Protein AF-A0A7S4NU90-F1 (afdb_monomer_lite)

Organism: NCBI:txid180227

Structure (mmCIF, N/CA/C/O backbone):
data_AF-A0A7S4NU90-F1
#
_entry.id   AF-A0A7S4NU90-F1
#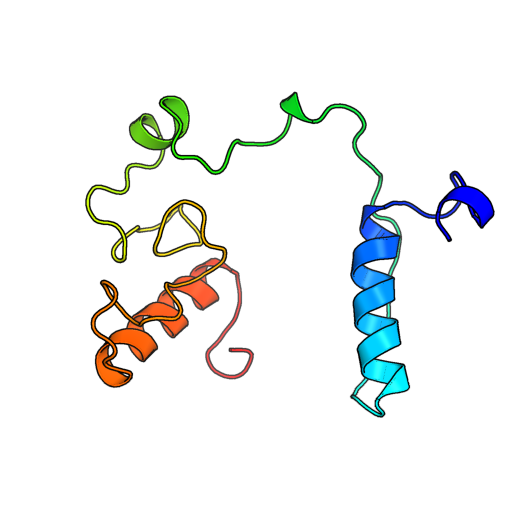
loop_
_atom_site.group_PDB
_atom_site.id
_atom_site.type_symbol
_atom_site.label_atom_id
_atom_site.label_alt_id
_atom_site.label_comp_id
_atom_site.label_asym_id
_atom_site.label_entity_id
_atom_site.label_seq_id
_atom_site.pdbx_PDB_ins_code
_atom_site.Cartn_x
_atom_site.Cartn_y
_atom_site.Cartn_z
_atom_site.occupancy
_atom_site.B_iso_or_equiv
_atom_site.auth_seq_id
_atom_site.auth_comp_id
_atom_site.auth_asym_id
_atom_site.auth_atom_id
_atom_site.pdbx_PDB_model_num
ATOM 1 N N . ILE A 1 1 ? -15.513 -11.396 13.011 1.00 95.88 1 ILE A N 1
ATOM 2 C CA . ILE A 1 1 ? -15.128 -10.143 13.723 1.00 95.88 1 ILE A CA 1
ATOM 3 C C . ILE A 1 1 ? -16.051 -9.002 13.323 1.00 95.88 1 ILE A C 1
ATOM 5 O O . ILE A 1 1 ? -16.689 -8.458 14.214 1.00 95.88 1 ILE A O 1
ATOM 9 N N . LYS A 1 2 ? -16.186 -8.693 12.024 1.00 96.81 2 LYS A N 1
ATOM 10 C CA . LYS A 1 2 ? -17.114 -7.657 11.546 1.00 96.81 2 LYS A CA 1
ATOM 11 C C . LYS A 1 2 ? -18.531 -7.815 12.109 1.00 96.81 2 LYS A C 1
ATOM 13 O O . LYS A 1 2 ? -19.019 -6.870 12.706 1.00 96.81 2 LYS A O 1
ATOM 18 N N . ASP A 1 3 ? -19.124 -9.008 12.058 1.00 97.31 3 ASP A N 1
ATOM 19 C CA . ASP A 1 3 ? -20.484 -9.239 12.588 1.00 97.31 3 ASP A CA 1
ATOM 20 C C . ASP A 1 3 ? -20.623 -8.943 14.087 1.00 97.31 3 ASP A C 1
ATOM 22 O O . ASP A 1 3 ? -21.652 -8.453 14.537 1.00 97.31 3 ASP A O 1
ATOM 26 N N . LYS A 1 4 ? -19.563 -9.193 14.866 1.00 98.25 4 LYS A N 1
ATOM 27 C CA . LYS A 1 4 ? -19.547 -8.942 16.314 1.00 98.25 4 LYS A CA 1
ATOM 28 C C . LYS A 1 4 ? -19.564 -7.445 16.637 1.00 98.25 4 LYS A C 1
ATOM 30 O O . LYS A 1 4 ? -20.186 -7.053 17.617 1.00 98.25 4 LYS A O 1
ATOM 35 N N . TYR A 1 5 ? -18.848 -6.633 15.859 1.00 97.25 5 TYR A N 1
ATOM 36 C CA . TYR A 1 5 ? -18.687 -5.195 16.117 1.00 97.25 5 TYR A CA 1
ATOM 37 C C . TYR A 1 5 ? -19.582 -4.315 15.228 1.00 97.25 5 TYR A C 1
ATOM 39 O O . TYR A 1 5 ? -19.754 -3.130 15.505 1.00 97.25 5 TYR A O 1
ATOM 47 N N . GLY A 1 6 ? -20.206 -4.889 14.198 1.00 95.94 6 GLY A N 1
ATOM 48 C CA . GLY A 1 6 ? -21.216 -4.248 13.364 1.00 95.94 6 GLY A CA 1
ATOM 49 C C . GLY A 1 6 ? -20.766 -2.898 12.809 1.00 95.94 6 GLY A C 1
ATOM 50 O O . GLY A 1 6 ? -19.675 -2.769 12.254 1.00 95.94 6 GLY A O 1
ATOM 51 N N . ALA A 1 7 ? -21.625 -1.891 12.954 1.00 94.00 7 ALA A N 1
ATOM 52 C CA . ALA A 1 7 ? -21.384 -0.528 12.482 1.00 94.00 7 ALA A CA 1
ATOM 53 C C . ALA A 1 7 ? -20.316 0.237 13.288 1.00 94.00 7 ALA A C 1
ATOM 55 O O . ALA A 1 7 ? -19.835 1.261 12.819 1.00 94.00 7 ALA A O 1
ATOM 56 N N . ALA A 1 8 ? -19.921 -0.250 14.470 1.00 96.25 8 ALA A N 1
ATOM 57 C CA . ALA A 1 8 ? -18.888 0.397 15.280 1.00 96.25 8 ALA A CA 1
ATOM 58 C C . ALA A 1 8 ? -17.464 0.184 14.729 1.00 96.25 8 ALA A C 1
ATOM 60 O O . ALA A 1 8 ? -1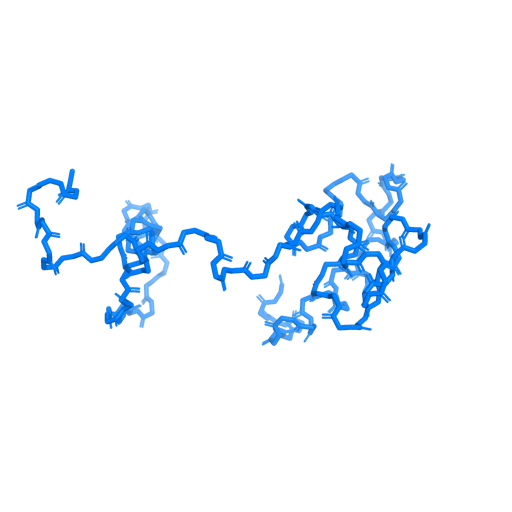6.522 0.792 15.227 1.00 96.25 8 ALA A O 1
ATOM 61 N N . LEU A 1 9 ? -17.298 -0.688 13.728 1.00 96.62 9 LEU A N 1
ATOM 62 C CA . LEU A 1 9 ? -16.019 -0.971 13.083 1.00 96.62 9 LEU A CA 1
ATOM 63 C C . LEU A 1 9 ? -16.219 -1.074 11.572 1.00 96.62 9 LEU A C 1
ATOM 65 O O . LEU A 1 9 ? -16.877 -2.008 11.105 1.00 96.62 9 LEU A O 1
ATOM 69 N N . SER A 1 10 ? -15.655 -0.137 10.814 1.00 97.12 10 SER A N 1
ATOM 70 C CA . SER A 1 10 ? -15.669 -0.185 9.351 1.00 97.12 10 SER A CA 1
ATOM 71 C C . SER A 1 10 ? -14.770 -1.309 8.824 1.00 97.12 10 SER A C 1
ATOM 73 O O . SER A 1 10 ? -13.842 -1.755 9.502 1.00 97.12 10 SER A O 1
ATOM 75 N N . TRP A 1 11 ? -15.044 -1.803 7.619 1.00 95.69 11 TRP A N 1
ATOM 76 C CA . TRP A 1 11 ? -14.148 -2.692 6.885 1.00 95.69 11 TRP A CA 1
ATOM 77 C C . TRP A 1 11 ? -12.796 -2.040 6.631 1.00 95.69 11 TRP A C 1
ATOM 79 O O . TRP A 1 11 ? -11.777 -2.693 6.852 1.00 95.69 11 TRP A O 1
ATOM 89 N N . GLY A 1 12 ? -12.779 -0.763 6.241 1.00 95.56 12 GLY A N 1
ATOM 90 C CA . GLY A 1 12 ? -11.532 -0.024 6.033 1.00 95.56 12 GLY A CA 1
ATOM 91 C C . GLY A 1 12 ? -10.634 -0.043 7.273 1.00 95.56 12 GLY A C 1
ATOM 92 O O . GLY A 1 12 ? -9.446 -0.353 7.179 1.00 95.56 12 GLY A O 1
ATOM 93 N N . ASP A 1 13 ? -11.200 0.222 8.453 1.00 97.69 13 ASP A N 1
ATOM 94 C CA . ASP A 1 13 ? -10.444 0.153 9.704 1.00 97.69 13 ASP A CA 1
ATOM 95 C C . ASP A 1 13 ? -10.091 -1.283 10.087 1.00 97.69 13 ASP A C 1
ATOM 97 O O . ASP A 1 13 ? -8.974 -1.530 10.530 1.00 97.69 13 ASP A O 1
ATOM 101 N N . LEU A 1 14 ? -11.000 -2.243 9.891 1.00 97.81 14 LEU A N 1
ATOM 102 C CA . LEU A 1 14 ? -10.760 -3.648 10.219 1.00 97.81 14 LEU A CA 1
ATOM 103 C C . LEU A 1 14 ? -9.592 -4.242 9.419 1.00 97.81 14 LEU A C 1
ATOM 105 O O . LEU A 1 14 ? -8.779 -4.960 9.998 1.00 97.81 14 LEU A O 1
ATOM 109 N N . ILE A 1 15 ? -9.497 -3.953 8.119 1.00 97.19 15 ILE A N 1
ATOM 110 C CA . ILE A 1 15 ? -8.429 -4.466 7.247 1.00 97.19 15 ILE A CA 1
ATOM 111 C C . ILE A 1 15 ? -7.065 -3.961 7.728 1.00 97.19 15 ILE A C 1
ATOM 113 O O . ILE A 1 15 ? -6.148 -4.755 7.944 1.00 97.19 15 ILE A O 1
ATOM 117 N N . VAL A 1 16 ? -6.943 -2.653 7.966 1.00 96.81 16 VAL A N 1
ATOM 118 C CA . VAL A 1 16 ? -5.682 -2.050 8.424 1.00 96.81 16 VAL A CA 1
ATOM 119 C C . VAL A 1 16 ? -5.346 -2.499 9.849 1.00 96.81 16 VAL A C 1
ATOM 121 O O . VAL A 1 16 ? -4.211 -2.889 10.124 1.00 96.81 16 VAL A O 1
ATOM 124 N N . LEU A 1 17 ? -6.337 -2.523 10.747 1.00 96.62 17 LEU A N 1
ATOM 125 C CA . LEU A 1 17 ? -6.161 -2.959 12.132 1.00 96.62 17 LEU A CA 1
ATOM 126 C C . LEU A 1 17 ? -5.712 -4.420 12.217 1.00 96.62 17 LEU A C 1
ATOM 128 O O . LEU A 1 17 ? -4.885 -4.749 13.067 1.00 96.62 17 LEU A O 1
ATOM 132 N N . ALA A 1 18 ? -6.225 -5.297 11.349 1.00 97.38 18 ALA A N 1
ATOM 133 C CA . ALA A 1 18 ? -5.797 -6.691 11.294 1.00 97.38 18 ALA A CA 1
ATOM 134 C C . ALA A 1 18 ? -4.300 -6.805 10.961 1.00 97.38 18 ALA A C 1
ATOM 136 O O . ALA A 1 18 ? -3.590 -7.546 11.641 1.00 97.38 18 ALA A O 1
ATOM 137 N N . GLY A 1 19 ? -3.805 -6.021 9.996 1.00 95.81 19 GLY A N 1
ATOM 138 C CA . GLY A 1 19 ? -2.377 -5.950 9.667 1.00 95.81 19 GLY A CA 1
ATOM 139 C C . GLY A 1 19 ? -1.527 -5.444 10.836 1.00 95.81 19 GLY A C 1
ATOM 140 O O . GLY A 1 19 ? -0.567 -6.104 11.234 1.00 95.81 19 GLY A O 1
ATOM 141 N N . THR A 1 20 ? -1.920 -4.328 11.461 1.00 95.94 20 THR A N 1
ATOM 142 C CA . THR A 1 20 ? -1.235 -3.802 12.658 1.00 95.94 20 THR A CA 1
ATOM 143 C C . THR A 1 20 ? -1.218 -4.821 13.803 1.00 95.94 20 THR A C 1
ATOM 145 O O . THR A 1 20 ? -0.194 -5.003 14.461 1.00 95.94 20 THR A O 1
ATOM 148 N N . THR A 1 21 ? -2.333 -5.522 14.028 1.00 95.88 21 THR A N 1
ATOM 149 C CA . THR A 1 21 ? -2.452 -6.551 15.073 1.00 95.88 21 THR A CA 1
ATOM 150 C C . THR A 1 21 ? -1.552 -7.748 14.780 1.00 95.88 21 THR A C 1
ATOM 152 O O . THR A 1 21 ? -0.896 -8.248 15.692 1.00 95.88 21 THR A O 1
ATOM 155 N N . ALA A 1 22 ? -1.476 -8.183 13.519 1.00 97.06 22 ALA A N 1
ATOM 156 C CA . ALA A 1 22 ? -0.603 -9.275 13.104 1.00 97.06 22 ALA A CA 1
ATOM 157 C C . ALA A 1 22 ? 0.874 -8.936 13.354 1.00 97.06 22 ALA A C 1
ATOM 159 O O . ALA A 1 22 ? 1.569 -9.717 14.004 1.00 97.06 22 ALA A O 1
ATOM 160 N N . ILE A 1 23 ? 1.329 -7.749 12.931 1.00 96.44 23 ILE A N 1
ATOM 161 C CA . ILE A 1 23 ? 2.703 -7.270 13.164 1.00 96.44 23 ILE A CA 1
ATOM 162 C C . ILE A 1 23 ? 3.021 -7.257 14.663 1.00 96.44 23 ILE A C 1
ATOM 164 O O . ILE A 1 23 ? 4.027 -7.829 15.080 1.00 96.44 23 ILE A O 1
ATOM 168 N N . ASN A 1 24 ? 2.135 -6.684 15.482 1.00 95.69 24 ASN A N 1
ATOM 169 C CA . ASN A 1 24 ? 2.310 -6.632 16.934 1.00 95.69 24 ASN A CA 1
ATOM 170 C C . ASN A 1 24 ? 2.379 -8.040 17.557 1.00 95.69 24 ASN A C 1
ATOM 172 O O . ASN A 1 24 ? 3.257 -8.332 18.364 1.00 95.69 24 ASN A O 1
ATOM 176 N N . SER A 1 25 ? 1.499 -8.953 17.134 1.00 97.25 25 SER A N 1
ATOM 177 C CA . SER A 1 25 ? 1.464 -10.328 17.654 1.00 97.25 25 SER A CA 1
ATOM 178 C C . SER A 1 25 ? 2.746 -11.122 17.378 1.00 97.25 25 SER A C 1
ATOM 180 O O . SER A 1 25 ? 3.082 -12.023 18.143 1.00 97.25 25 SER A O 1
ATOM 182 N N . MET A 1 26 ? 3.478 -10.763 16.318 1.00 97.81 26 MET A N 1
ATOM 183 C CA . MET A 1 26 ? 4.760 -11.368 15.947 1.00 97.81 26 MET A CA 1
ATOM 184 C C . MET A 1 26 ? 5.970 -10.624 16.544 1.00 97.81 26 MET A C 1
ATOM 186 O O . MET A 1 26 ? 7.106 -10.928 16.191 1.00 97.81 26 MET A O 1
ATOM 190 N N . GLY A 1 27 ? 5.748 -9.660 17.447 1.00 96.75 27 GLY A N 1
ATOM 191 C CA . GLY A 1 27 ? 6.807 -8.873 18.090 1.00 96.75 27 GLY A CA 1
ATOM 192 C C . GLY A 1 27 ? 7.377 -7.749 17.220 1.00 96.75 27 GLY A C 1
ATOM 193 O O . GLY A 1 27 ? 8.462 -7.245 17.507 1.00 96.75 27 GLY A O 1
ATOM 194 N N . GLY A 1 28 ? 6.676 -7.371 16.147 1.00 95.56 28 GLY A N 1
ATOM 195 C CA . GLY A 1 28 ? 7.060 -6.265 15.276 1.00 95.56 28 GLY A CA 1
ATOM 196 C C . GLY A 1 28 ? 6.782 -4.882 15.886 1.00 95.56 28 GLY A C 1
ATOM 197 O O . GLY A 1 28 ? 6.069 -4.761 16.885 1.00 95.56 28 GLY A O 1
ATOM 198 N N . PRO A 1 29 ? 7.332 -3.814 15.286 1.00 92.25 29 PRO A N 1
ATOM 199 C CA . PRO A 1 29 ? 7.177 -2.453 15.788 1.00 92.25 29 PRO A CA 1
ATOM 200 C C . PRO A 1 29 ? 5.738 -1.939 15.629 1.00 92.25 29 PRO A C 1
ATOM 202 O O . PRO A 1 29 ? 5.070 -2.203 14.629 1.00 92.25 29 PRO A O 1
ATOM 205 N N . THR A 1 30 ? 5.275 -1.138 16.593 1.00 86.19 30 THR A N 1
ATOM 206 C CA . THR A 1 30 ? 3.956 -0.488 16.556 1.00 86.19 30 THR A CA 1
ATOM 207 C C . THR A 1 30 ? 4.098 1.026 16.682 1.00 86.19 30 THR A C 1
ATOM 209 O O . THR A 1 30 ? 4.583 1.511 17.702 1.00 86.19 30 THR A O 1
ATOM 212 N N . LEU A 1 31 ? 3.644 1.775 15.673 1.00 83.06 31 LEU A N 1
ATOM 213 C CA . LEU A 1 31 ? 3.667 3.248 15.672 1.00 83.06 31 LEU A CA 1
ATOM 214 C C . LEU A 1 31 ? 2.371 3.879 16.223 1.00 83.06 31 LEU A C 1
ATOM 216 O O . LEU A 1 31 ? 2.366 5.045 16.602 1.00 83.06 31 LEU A O 1
ATOM 220 N N . GLY A 1 32 ? 1.284 3.104 16.312 1.00 88.75 32 GLY A N 1
ATOM 221 C CA . GLY A 1 32 ? -0.054 3.556 16.716 1.00 88.75 32 GLY A CA 1
ATOM 222 C C . GLY A 1 32 ? -1.105 3.240 15.647 1.00 88.75 32 GLY A C 1
ATOM 223 O O . GLY A 1 32 ? -0.764 2.958 14.502 1.00 88.75 32 GLY A O 1
ATOM 224 N N . PHE A 1 33 ? -2.389 3.251 16.016 1.00 95.19 33 PHE A N 1
ATOM 225 C CA . PHE A 1 33 ? -3.503 3.029 15.088 1.00 95.19 33 PHE A CA 1
ATOM 226 C C . PHE A 1 33 ? -4.555 4.124 15.256 1.00 95.19 33 PHE A C 1
ATOM 228 O O . PHE A 1 33 ? -4.972 4.420 16.376 1.00 95.19 33 PHE A O 1
ATOM 235 N N . CYS A 1 34 ? -5.000 4.692 14.137 1.00 96.12 34 CYS A N 1
ATOM 236 C CA . CYS A 1 34 ? -6.106 5.638 14.081 1.00 96.12 34 CYS A CA 1
ATOM 237 C C . CYS A 1 34 ? -7.210 5.057 13.188 1.00 96.12 34 CYS A C 1
ATOM 239 O O . CYS A 1 34 ? -6.963 4.716 12.024 1.00 96.12 34 CYS A O 1
ATOM 241 N N . GLY A 1 35 ? -8.404 4.910 13.764 1.00 95.94 35 GLY A N 1
ATOM 242 C CA . GLY A 1 35 ? -9.619 4.566 13.028 1.00 95.94 35 GLY A CA 1
ATOM 243 C C . GLY A 1 35 ? -10.338 5.810 12.504 1.00 95.94 35 GLY A C 1
ATOM 244 O O . GLY A 1 35 ? -9.859 6.931 12.658 1.00 95.94 35 GLY A O 1
ATOM 245 N N . GLY A 1 36 ? -11.517 5.612 11.924 1.00 96.56 36 GLY A N 1
ATOM 246 C CA . GLY A 1 36 ? -12.357 6.674 11.368 1.00 96.56 36 GLY A CA 1
ATOM 247 C C . GLY A 1 36 ? -12.590 6.557 9.864 1.00 96.56 36 GLY A C 1
ATOM 248 O O . GLY A 1 36 ? -13.268 7.414 9.297 1.00 96.56 36 GLY A O 1
ATOM 249 N N . ARG A 1 37 ? -12.078 5.505 9.206 1.00 96.69 37 ARG A N 1
ATOM 250 C CA . ARG A 1 37 ? -12.432 5.226 7.808 1.00 96.69 37 ARG A CA 1
ATOM 251 C C . ARG A 1 37 ? -13.913 4.887 7.751 1.00 96.69 37 ARG A C 1
ATOM 253 O O . ARG A 1 37 ? -14.378 4.035 8.505 1.00 96.69 37 ARG A O 1
ATOM 260 N N . GLN A 1 38 ? -14.650 5.542 6.866 1.00 93.88 38 GLN A N 1
ATOM 261 C CA . GLN A 1 38 ? -16.054 5.227 6.637 1.00 93.88 38 GLN A CA 1
ATOM 262 C C . GLN A 1 38 ? -16.150 4.201 5.516 1.00 93.88 38 GLN A C 1
ATOM 264 O O . GLN A 1 38 ? -15.502 4.351 4.483 1.00 93.88 38 GLN A O 1
ATOM 269 N N . ASP A 1 39 ? -16.939 3.153 5.738 1.00 92.31 39 ASP A N 1
ATOM 270 C CA . ASP A 1 39 ? -17.211 2.191 4.677 1.00 92.31 39 ASP A CA 1
ATOM 271 C C . ASP A 1 39 ? -18.028 2.861 3.586 1.00 92.31 39 ASP A C 1
ATOM 273 O O . ASP A 1 39 ? -19.053 3.495 3.853 1.00 92.31 39 ASP A O 1
ATOM 277 N N . PHE A 1 40 ? -17.585 2.659 2.354 1.00 89.12 40 PHE A N 1
ATOM 278 C CA . PHE A 1 40 ? -18.346 3.049 1.191 1.00 89.12 40 PHE A CA 1
ATOM 279 C C . PHE A 1 40 ? -19.306 1.921 0.794 1.00 89.12 40 PHE A C 1
ATOM 281 O O . PHE A 1 40 ? -18.965 0.740 0.890 1.00 89.12 40 PHE A O 1
ATOM 288 N N . ARG A 1 41 ? -20.543 2.272 0.422 1.00 81.62 41 ARG A N 1
ATOM 289 C CA . ARG A 1 41 ? -21.607 1.290 0.145 1.00 81.62 41 ARG A CA 1
ATOM 290 C C . ARG A 1 41 ? -21.623 0.836 -1.311 1.00 81.62 41 ARG A C 1
ATOM 292 O O . ARG A 1 41 ? -21.960 -0.321 -1.556 1.00 81.62 41 ARG A O 1
ATOM 299 N N . ASP A 1 42 ? -21.335 1.740 -2.241 1.00 84.19 42 ASP A N 1
ATOM 300 C CA . ASP A 1 42 ? -21.472 1.483 -3.671 1.00 84.19 42 ASP A CA 1
ATOM 301 C C . ASP A 1 42 ? -20.101 1.189 -4.305 1.00 84.19 42 ASP A C 1
ATOM 303 O O . ASP A 1 42 ? -19.247 2.071 -4.353 1.00 84.19 42 ASP A O 1
ATOM 307 N N . PRO A 1 43 ? -19.840 -0.038 -4.779 1.00 71.19 43 PRO A N 1
ATOM 308 C CA . PRO A 1 43 ? -18.555 -0.363 -5.388 1.00 71.19 43 PRO A CA 1
ATOM 309 C C . PRO A 1 43 ? -18.290 0.390 -6.704 1.00 71.19 43 PRO A C 1
ATOM 311 O O . PRO A 1 43 ? -17.137 0.445 -7.119 1.00 71.19 43 PRO A O 1
ATOM 314 N N . PHE A 1 44 ? -19.311 0.963 -7.353 1.00 73.69 44 PHE A N 1
ATOM 315 C CA . PHE A 1 44 ? -19.193 1.563 -8.687 1.00 73.69 44 PHE A CA 1
ATOM 316 C C . PHE A 1 44 ? -18.802 3.047 -8.690 1.00 73.69 44 PHE A C 1
ATOM 318 O O . PHE A 1 44 ? -18.581 3.603 -9.760 1.00 73.69 44 PHE A O 1
ATOM 325 N N . GLU A 1 45 ? -18.695 3.696 -7.526 1.00 77.56 45 GLU A N 1
ATOM 326 C CA . GLU A 1 45 ? -18.169 5.073 -7.437 1.00 77.56 45 GLU A CA 1
ATOM 327 C C . GLU A 1 45 ? -16.638 5.126 -7.285 1.00 77.56 45 GLU A C 1
ATOM 329 O O . GLU A 1 45 ? -16.063 6.204 -7.159 1.00 77.56 45 GLU A O 1
ATOM 334 N N . SER A 1 46 ? -15.963 3.973 -7.250 1.00 76.94 46 SE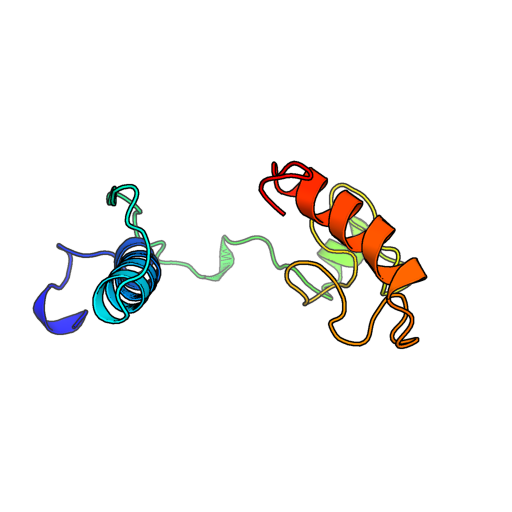R A N 1
ATOM 335 C CA . SER A 1 46 ? -14.499 3.925 -7.237 1.00 76.94 46 SER A CA 1
ATOM 336 C C . SER A 1 46 ? -13.944 3.976 -8.657 1.00 76.94 46 SER A C 1
ATOM 338 O O . SER A 1 46 ? -14.501 3.357 -9.559 1.00 76.94 46 SER A O 1
ATOM 340 N N . GLU A 1 47 ? -12.809 4.652 -8.831 1.00 74.69 47 GLU A N 1
ATOM 341 C CA . GLU A 1 47 ? -12.060 4.614 -10.088 1.00 74.69 47 GLU A CA 1
ATOM 342 C C . GLU A 1 47 ? -11.617 3.178 -10.391 1.00 74.69 47 GLU A C 1
ATOM 344 O O . GLU A 1 47 ? -10.956 2.527 -9.572 1.00 74.69 47 GLU A O 1
ATOM 349 N N . GLU A 1 48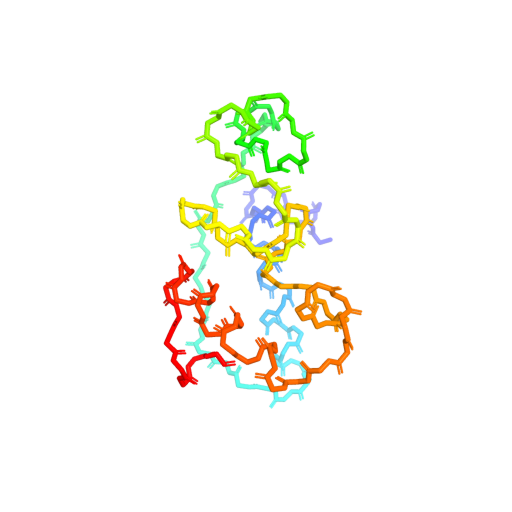 ? -11.972 2.670 -11.571 1.00 71.00 48 GLU A N 1
ATOM 350 C 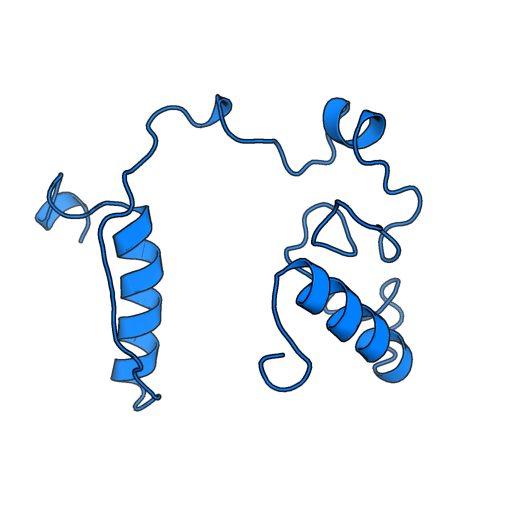CA . GLU A 1 48 ? -11.508 1.359 -12.005 1.00 71.00 48 GLU A CA 1
ATOM 351 C C . GLU A 1 48 ? -10.032 1.446 -12.404 1.00 71.00 48 GLU A C 1
ATOM 353 O O . GLU A 1 48 ? -9.667 1.951 -13.467 1.00 71.00 48 GLU A O 1
ATOM 358 N N . LEU A 1 49 ? -9.168 0.899 -11.551 1.00 68.81 49 LEU A N 1
ATOM 359 C CA . LEU A 1 49 ? -7.783 0.610 -11.901 1.00 68.81 49 LEU A CA 1
ATOM 360 C C . LEU A 1 49 ? -7.818 -0.620 -12.811 1.00 68.81 49 LEU A C 1
ATOM 362 O O . LEU A 1 49 ? -7.963 -1.738 -12.327 1.00 68.81 49 LEU A O 1
ATOM 366 N N . GLY A 1 50 ? -7.808 -0.362 -14.116 1.00 69.38 50 GLY A N 1
ATOM 367 C CA . GLY A 1 50 ? -8.138 -1.258 -15.215 1.00 69.38 50 GLY A CA 1
ATOM 368 C C . GLY A 1 50 ? -7.330 -2.563 -15.346 1.00 69.38 50 GLY A C 1
ATOM 369 O O . GLY A 1 50 ? -6.794 -3.095 -14.376 1.00 69.38 50 GLY A O 1
ATOM 370 N N . PRO A 1 51 ? -7.250 -3.151 -16.554 1.00 74.75 51 PRO A N 1
ATOM 371 C CA . PRO A 1 51 ? -7.423 -2.506 -17.855 1.00 74.75 51 PRO A CA 1
ATOM 372 C C . PRO A 1 51 ? -8.897 -2.283 -18.201 1.00 74.75 51 PRO A C 1
ATOM 374 O O . PRO A 1 51 ? -9.670 -3.229 -18.345 1.00 74.75 51 PRO A O 1
ATOM 377 N N . THR A 1 52 ? -9.276 -1.018 -18.343 1.00 80.94 52 THR A N 1
ATOM 378 C CA . THR A 1 52 ? -10.606 -0.585 -18.779 1.00 80.94 52 THR A CA 1
ATOM 379 C C . THR A 1 52 ? -10.430 0.392 -19.924 1.00 80.94 52 THR A C 1
ATOM 381 O O . THR A 1 52 ? -9.386 1.030 -20.052 1.00 80.94 52 THR A O 1
ATOM 384 N N . HIS A 1 53 ? -11.459 0.530 -20.758 1.00 80.44 53 HIS A N 1
ATOM 385 C CA . HIS A 1 53 ? -11.413 1.476 -21.869 1.00 80.44 53 HIS A CA 1
ATOM 386 C C . HIS A 1 53 ? -11.178 2.915 -21.386 1.00 80.44 53 HIS A C 1
ATOM 388 O O . HIS A 1 53 ? -10.391 3.631 -21.991 1.00 80.44 53 HIS A O 1
ATOM 394 N N . VAL A 1 54 ? -11.795 3.291 -20.259 1.00 79.94 54 VAL A N 1
ATOM 395 C CA . VAL A 1 54 ? -11.622 4.607 -19.627 1.00 79.94 54 VAL A CA 1
ATOM 396 C C . VAL A 1 54 ? -10.175 4.810 -19.180 1.00 79.94 54 VAL A C 1
ATOM 398 O O . VAL A 1 54 ? -9.580 5.839 -19.486 1.00 79.94 54 VAL A O 1
ATOM 401 N N . GLN A 1 55 ? -9.569 3.811 -18.526 1.00 82.44 55 GLN A N 1
ATOM 402 C CA . GLN A 1 55 ? -8.168 3.903 -18.122 1.00 82.44 55 GLN A CA 1
ATOM 403 C C . GLN A 1 55 ? -7.239 4.033 -19.334 1.00 82.44 55 GLN A C 1
ATOM 405 O O . GLN A 1 55 ? -6.316 4.837 -19.300 1.00 82.44 55 GLN A O 1
ATOM 410 N N . ASP A 1 56 ? -7.460 3.261 -20.398 1.00 83.62 56 ASP A N 1
ATOM 411 C CA . ASP A 1 56 ? -6.611 3.325 -21.592 1.00 83.62 56 ASP A CA 1
ATOM 412 C C . ASP A 1 56 ? -6.698 4.689 -22.304 1.00 83.62 56 ASP A C 1
ATOM 414 O O . ASP A 1 56 ? -5.728 5.101 -22.944 1.00 83.62 56 ASP A O 1
ATOM 418 N N . GLU A 1 57 ? -7.824 5.402 -22.179 1.00 84.81 57 GLU A N 1
ATOM 419 C CA . GLU A 1 57 ? -8.007 6.753 -22.723 1.00 84.81 57 GLU A CA 1
ATOM 420 C C . GLU A 1 57 ? -7.416 7.853 -21.826 1.00 84.81 57 GLU A C 1
ATOM 422 O O . GLU A 1 57 ? -6.746 8.755 -22.334 1.00 84.81 57 GLU A O 1
ATOM 427 N N . GLU A 1 58 ? -7.638 7.796 -20.510 1.00 84.31 58 GLU A N 1
ATOM 428 C CA . GLU A 1 58 ? -7.195 8.843 -19.576 1.00 84.31 58 GLU A CA 1
ATOM 429 C C . GLU A 1 58 ? -5.751 8.654 -19.090 1.00 84.31 58 GLU A C 1
ATOM 431 O O . GLU A 1 58 ? -5.005 9.624 -18.925 1.00 84.31 58 GLU A O 1
ATOM 436 N N . TYR A 1 59 ? -5.340 7.402 -18.882 1.00 85.81 59 TYR A N 1
ATOM 437 C CA . TYR A 1 59 ? -4.071 7.008 -18.270 1.00 85.81 59 TYR A CA 1
ATOM 438 C C . TYR A 1 59 ? -3.406 5.873 -19.067 1.00 85.81 59 TYR A C 1
ATOM 440 O O . TYR A 1 59 ? -3.253 4.753 -18.564 1.00 85.81 59 TYR A O 1
ATOM 448 N N . PRO A 1 60 ? -3.000 6.135 -20.323 1.00 87.81 60 PRO A N 1
ATOM 449 C CA . PRO A 1 60 ? -2.470 5.101 -21.194 1.00 87.81 60 PRO A CA 1
ATOM 450 C C . PRO A 1 60 ? -1.186 4.496 -20.622 1.00 87.81 60 PRO A C 1
ATOM 452 O O . PRO A 1 60 ? -0.254 5.202 -20.234 1.00 87.81 60 PRO A O 1
ATOM 455 N N . CYS A 1 61 ? -1.099 3.167 -20.659 1.00 90.81 61 CYS A N 1
ATOM 456 C CA . CYS A 1 61 ? 0.139 2.436 -20.410 1.00 90.81 61 CYS A CA 1
ATOM 457 C C . CYS A 1 61 ? 0.463 1.525 -21.604 1.00 90.81 61 CYS A C 1
ATOM 459 O O . CYS A 1 61 ? 0.079 0.352 -21.611 1.00 90.81 61 CYS A O 1
ATOM 461 N N . PRO A 1 62 ? 1.163 2.050 -22.630 1.00 90.44 62 PRO A N 1
ATOM 462 C CA . PRO A 1 62 ? 1.446 1.301 -23.855 1.00 90.44 62 PRO A CA 1
ATOM 463 C C . PRO A 1 62 ? 2.307 0.055 -23.623 1.00 90.44 62 PRO A C 1
ATOM 465 O O . PRO A 1 62 ? 2.162 -0.939 -24.333 1.00 90.44 62 PRO A O 1
ATOM 468 N N . VAL A 1 63 ? 3.205 0.107 -22.634 1.00 92.69 63 VAL A N 1
ATOM 469 C CA . VAL A 1 63 ? 4.128 -0.980 -22.297 1.00 92.69 63 VAL A CA 1
ATOM 470 C C . VAL A 1 63 ? 4.008 -1.307 -20.812 1.00 92.69 63 VAL A C 1
ATOM 472 O O . VAL A 1 63 ? 4.361 -0.511 -19.942 1.00 92.69 63 VAL A O 1
ATOM 475 N N . GLN A 1 64 ? 3.518 -2.511 -20.514 1.00 91.75 64 GLN A N 1
ATOM 476 C CA . GLN A 1 64 ? 3.407 -3.011 -19.144 1.00 91.75 64 GLN A CA 1
ATOM 477 C C . GLN A 1 64 ? 4.799 -3.185 -18.530 1.00 91.75 64 GLN A C 1
ATOM 479 O O . GLN A 1 64 ? 5.603 -3.972 -19.020 1.00 91.75 64 GLN A O 1
ATOM 484 N N . GLY A 1 65 ? 5.065 -2.459 -17.449 1.00 92.50 65 GLY A N 1
ATOM 485 C CA . GLY A 1 65 ? 6.377 -2.318 -16.813 1.00 92.50 65 GLY A CA 1
ATOM 486 C C . GLY A 1 65 ? 6.959 -0.908 -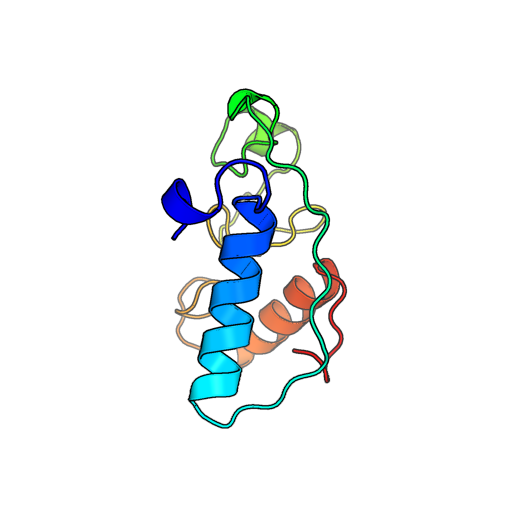16.943 1.00 92.50 65 GLY A C 1
ATOM 487 O O . GLY A 1 65 ? 7.879 -0.582 -16.198 1.00 92.50 65 GLY A O 1
ATOM 488 N N . GLU A 1 66 ? 6.399 -0.074 -17.822 1.00 94.06 66 GLU A N 1
ATOM 489 C CA . GLU A 1 66 ? 6.836 1.299 -18.112 1.00 94.06 66 GLU A CA 1
ATOM 490 C C . GLU A 1 66 ? 5.712 2.326 -17.916 1.00 94.06 66 GLU A C 1
ATOM 492 O O . GLU A 1 66 ? 5.801 3.442 -18.419 1.00 94.06 66 GLU A O 1
ATOM 497 N N . CYS A 1 67 ? 4.639 1.982 -17.193 1.00 93.12 67 CYS A N 1
ATOM 498 C CA . CYS A 1 67 ? 3.562 2.939 -16.942 1.00 93.12 67 CYS A CA 1
ATOM 499 C C . CYS A 1 67 ? 4.098 4.187 -16.209 1.00 93.12 67 CYS A C 1
ATOM 501 O O . CYS A 1 67 ? 4.869 4.079 -15.245 1.00 93.12 67 CYS A O 1
ATOM 503 N N . GLU A 1 68 ? 3.663 5.374 -16.629 1.00 90.62 68 GLU A N 1
ATOM 504 C CA . GLU A 1 68 ? 4.108 6.667 -16.093 1.00 90.62 68 GLU A CA 1
ATOM 505 C C . GLU A 1 68 ? 3.041 7.351 -15.223 1.00 90.62 68 GLU A C 1
ATOM 507 O O . GLU A 1 68 ? 1.895 6.914 -15.139 1.00 90.62 68 GLU A O 1
ATOM 512 N N . SER A 1 69 ? 3.432 8.435 -14.546 1.00 88.12 69 SER A N 1
ATOM 513 C CA . SER A 1 69 ? 2.501 9.302 -13.812 1.00 88.12 69 SER A CA 1
ATOM 514 C C . SER A 1 69 ? 1.370 9.785 -14.739 1.00 88.12 69 SER A C 1
ATOM 516 O O . SER A 1 69 ? 1.660 10.161 -15.876 1.00 88.12 69 SER A O 1
ATOM 518 N N . PRO A 1 70 ? 0.104 9.810 -14.287 1.00 88.50 70 PRO A N 1
ATOM 519 C CA . PRO A 1 70 ? -0.343 9.726 -12.892 1.00 88.50 70 PRO A CA 1
ATOM 520 C C . PRO A 1 70 ? -0.585 8.306 -12.360 1.00 88.50 70 PRO A C 1
ATOM 522 O O . PRO A 1 70 ? -1.011 8.166 -11.215 1.00 88.50 70 PRO A O 1
ATOM 525 N N . LEU A 1 71 ? -0.282 7.245 -13.119 1.00 90.81 71 LEU A N 1
ATOM 526 C CA . LEU A 1 71 ? -0.384 5.884 -12.590 1.00 90.81 71 LEU A CA 1
ATOM 527 C C . LEU A 1 71 ? 0.640 5.675 -11.471 1.00 90.81 71 LEU A C 1
ATOM 529 O O . LEU A 1 71 ? 1.845 5.864 -11.649 1.00 90.81 71 LEU A O 1
ATOM 533 N N . GLY A 1 72 ? 0.156 5.231 -10.313 1.00 92.44 72 GLY A N 1
ATOM 534 C CA . GLY A 1 72 ? 1.007 4.893 -9.172 1.00 92.44 72 GLY A CA 1
ATOM 535 C C . GLY A 1 72 ? 1.793 3.591 -9.348 1.00 92.44 72 GLY A C 1
ATOM 536 O O . GLY A 1 72 ? 2.709 3.348 -8.578 1.00 92.44 72 GLY A O 1
ATOM 537 N N . THR A 1 73 ? 1.461 2.775 -10.352 1.00 93.31 73 THR A N 1
ATOM 538 C CA . THR A 1 73 ? 2.081 1.475 -10.659 1.00 93.31 73 THR A CA 1
ATOM 539 C C . THR A 1 73 ? 2.887 1.539 -11.957 1.00 93.31 73 THR A C 1
ATOM 541 O O . THR A 1 73 ? 2.600 2.373 -12.816 1.00 93.31 73 THR A O 1
ATOM 544 N N . SER A 1 74 ? 3.863 0.645 -12.140 1.00 94.38 74 SER A N 1
ATOM 545 C CA . SER A 1 74 ? 4.523 0.429 -13.434 1.00 94.38 74 SER A CA 1
ATOM 546 C C . SER A 1 74 ? 3.798 -0.588 -14.318 1.00 94.38 74 SER A C 1
ATOM 548 O O . SER A 1 74 ? 4.155 -0.746 -15.480 1.00 94.38 74 SER A O 1
ATOM 550 N N . THR A 1 75 ? 2.802 -1.310 -13.797 1.00 92.88 75 THR A N 1
ATOM 551 C CA . THR A 1 75 ? 2.025 -2.328 -14.525 1.00 92.88 75 THR A CA 1
ATOM 552 C C . THR A 1 75 ? 0.571 -2.281 -14.071 1.00 92.88 75 THR A C 1
ATOM 554 O O . THR A 1 75 ? 0.281 -2.414 -12.881 1.00 92.88 75 THR A O 1
ATOM 557 N N . VAL A 1 76 ? -0.348 -2.117 -15.017 1.00 91.00 76 VAL A N 1
ATOM 558 C CA . VAL A 1 76 ? -1.793 -2.073 -14.760 1.00 91.00 76 VAL A CA 1
ATOM 559 C C . VAL A 1 76 ? -2.240 -3.370 -14.075 1.00 91.00 76 VAL A C 1
ATOM 561 O O . VAL A 1 76 ? -1.834 -4.464 -14.465 1.00 91.00 76 VAL A O 1
ATOM 564 N N . GLY A 1 77 ? -3.051 -3.245 -13.023 1.00 88.19 77 GLY A N 1
ATOM 565 C CA . GLY A 1 77 ? -3.510 -4.370 -12.200 1.00 88.19 77 GLY A CA 1
ATOM 566 C C . GLY A 1 77 ? -2.533 -4.816 -11.102 1.00 88.19 77 GLY A C 1
ATOM 567 O O . GLY A 1 77 ? -2.897 -5.646 -10.269 1.00 88.19 77 GLY A O 1
ATOM 568 N N . LEU A 1 78 ? -1.314 -4.265 -11.049 1.00 92.69 78 LEU A N 1
ATOM 569 C CA . LEU A 1 78 ? -0.397 -4.432 -9.916 1.00 92.69 78 LEU A CA 1
ATOM 570 C C . LEU A 1 78 ? -0.415 -3.200 -9.008 1.00 92.69 78 LEU A C 1
ATOM 572 O O . LEU A 1 78 ? -0.706 -2.095 -9.456 1.00 92.69 78 LEU A O 1
ATOM 576 N N . ILE A 1 79 ? -0.050 -3.390 -7.735 1.00 93.94 79 ILE A N 1
ATOM 577 C CA . ILE A 1 79 ? 0.009 -2.292 -6.758 1.00 93.94 79 ILE A CA 1
ATOM 578 C C . ILE A 1 79 ? 1.194 -1.355 -7.039 1.00 93.94 79 ILE A C 1
ATOM 580 O O . ILE A 1 79 ? 1.021 -0.146 -7.024 1.00 93.94 79 ILE A O 1
ATOM 584 N N . TYR A 1 80 ? 2.385 -1.905 -7.311 1.00 95.62 80 TYR A N 1
ATOM 585 C CA . TYR A 1 80 ? 3.624 -1.132 -7.477 1.00 95.62 80 TYR A CA 1
ATOM 586 C C . TYR A 1 80 ? 4.391 -1.527 -8.742 1.00 95.62 80 TYR A C 1
ATOM 588 O O . TYR A 1 80 ? 4.401 -0.811 -9.736 1.00 95.62 80 TYR A O 1
ATOM 596 N N . VAL A 1 81 ? 5.070 -2.674 -8.690 1.00 96.50 81 VAL A N 1
ATOM 597 C CA . VAL A 1 81 ? 5.944 -3.181 -9.751 1.00 96.50 81 VAL A CA 1
ATOM 598 C C . VAL A 1 81 ? 5.693 -4.666 -9.968 1.00 96.50 81 VAL A C 1
ATOM 600 O O . VAL A 1 81 ? 5.120 -5.346 -9.114 1.00 96.50 81 VAL A O 1
ATOM 603 N N . ASN A 1 82 ? 6.163 -5.187 -11.098 1.00 95.94 82 ASN A N 1
ATOM 604 C CA . ASN A 1 82 ? 6.156 -6.619 -11.351 1.00 95.94 82 ASN A CA 1
ATOM 605 C C . ASN A 1 82 ? 7.161 -7.338 -10.423 1.00 95.94 82 ASN A C 1
ATOM 607 O O . ASN A 1 82 ? 8.354 -7.025 -10.468 1.00 95.94 82 ASN A O 1
ATOM 611 N N . PRO A 1 83 ? 6.729 -8.320 -9.606 1.00 96.19 83 PRO A N 1
ATOM 612 C CA . PRO A 1 83 ? 7.625 -9.059 -8.713 1.00 96.19 83 PRO A CA 1
ATOM 613 C C . PRO A 1 83 ? 8.662 -9.921 -9.454 1.00 96.19 83 PRO A C 1
ATOM 615 O O . PRO A 1 83 ? 9.653 -10.327 -8.856 1.00 96.19 83 PRO A O 1
ATOM 618 N N . GLN A 1 84 ? 8.462 -10.195 -10.746 1.00 96.00 84 GLN A N 1
ATOM 619 C CA . GLN A 1 84 ? 9.445 -10.856 -11.612 1.00 96.00 84 GLN A CA 1
ATOM 620 C C . GLN A 1 84 ? 10.495 -9.882 -12.175 1.00 96.00 84 GLN A C 1
ATOM 622 O O . GLN A 1 84 ? 11.333 -10.286 -12.974 1.00 96.00 84 GLN A O 1
ATOM 627 N N . GLY A 1 85 ? 10.460 -8.609 -11.780 1.00 94.81 85 GLY A N 1
ATOM 628 C CA . GLY A 1 85 ? 11.378 -7.563 -12.222 1.00 94.81 85 GLY A CA 1
ATOM 629 C C . GLY A 1 85 ? 10.848 -6.723 -13.384 1.00 94.81 85 GLY A C 1
ATOM 630 O O . GLY A 1 85 ? 9.773 -6.987 -13.929 1.00 94.81 85 GLY A O 1
ATOM 631 N N . TYR A 1 86 ? 11.594 -5.679 -13.752 1.00 94.88 86 TYR A N 1
ATOM 632 C CA . TYR A 1 86 ? 11.244 -4.785 -14.863 1.00 94.88 86 TYR A CA 1
ATOM 633 C C . TYR A 1 86 ? 11.002 -5.586 -16.151 1.00 94.88 86 TYR A C 1
ATOM 635 O O . TYR A 1 86 ? 11.833 -6.401 -16.539 1.00 94.88 86 TYR A O 1
ATOM 643 N N . LEU A 1 87 ? 9.837 -5.419 -16.785 1.00 94.00 87 LEU A N 1
ATOM 644 C CA . LEU A 1 87 ? 9.420 -6.212 -17.956 1.00 94.00 87 LEU A CA 1
ATOM 645 C C . LEU A 1 87 ? 9.499 -7.746 -17.749 1.00 94.00 87 LEU A C 1
ATOM 647 O O . LEU A 1 87 ? 9.697 -8.493 -18.704 1.00 94.00 87 LEU A O 1
ATOM 651 N N . ALA A 1 88 ? 9.359 -8.220 -16.503 1.00 93.94 88 ALA A N 1
ATOM 652 C CA . ALA A 1 88 ? 9.505 -9.625 -16.102 1.00 93.94 88 ALA A CA 1
ATOM 653 C C . ALA A 1 88 ? 10.882 -10.249 -16.424 1.00 93.94 88 ALA A C 1
ATOM 655 O O . ALA A 1 88 ? 10.994 -11.461 -16.619 1.00 93.94 88 ALA A O 1
ATOM 656 N N . ASN A 1 89 ? 11.941 -9.436 -16.488 1.00 94.06 89 ASN A N 1
ATOM 657 C CA . ASN A 1 89 ? 13.273 -9.883 -16.907 1.00 94.06 89 ASN A CA 1
ATOM 658 C C . ASN A 1 89 ? 14.119 -10.550 -15.803 1.00 94.06 89 ASN A C 1
ATOM 660 O O . ASN A 1 89 ? 15.184 -11.090 -16.099 1.00 94.06 89 ASN A O 1
ATOM 664 N N . GLY A 1 90 ? 13.680 -10.513 -14.544 1.00 93.81 90 GLY A N 1
ATOM 665 C CA . GLY A 1 90 ? 14.401 -11.080 -13.404 1.00 93.81 90 GLY A CA 1
ATOM 666 C C . GLY A 1 90 ? 15.671 -10.332 -12.987 1.00 93.81 90 GLY A C 1
ATOM 667 O O . GLY A 1 90 ? 16.388 -10.841 -12.130 1.00 93.81 90 GLY A O 1
ATOM 668 N N . ASP A 1 91 ? 15.967 -9.157 -13.556 1.00 95.19 91 ASP A N 1
ATOM 669 C CA . ASP A 1 91 ? 17.159 -8.366 -13.240 1.00 95.19 91 ASP A CA 1
ATOM 670 C C . ASP A 1 91 ? 16.881 -7.373 -12.089 1.00 95.19 91 ASP A C 1
ATOM 672 O O . ASP A 1 91 ? 16.142 -6.387 -12.261 1.00 95.19 91 ASP A O 1
ATOM 676 N N . PRO A 1 92 ? 17.489 -7.569 -10.902 1.00 94.62 92 PRO A N 1
ATOM 677 C CA . PRO A 1 92 ? 17.302 -6.663 -9.774 1.00 94.62 92 PRO A CA 1
ATOM 678 C C . PRO A 1 92 ? 17.817 -5.245 -10.050 1.00 94.62 92 PRO A C 1
ATOM 680 O O . PRO A 1 92 ? 17.225 -4.277 -9.568 1.00 94.62 92 PRO A O 1
ATOM 683 N N . ALA A 1 93 ? 18.885 -5.099 -10.844 1.00 95.88 93 ALA A N 1
ATOM 684 C CA . ALA A 1 93 ? 19.490 -3.799 -11.132 1.00 95.88 93 ALA A CA 1
ATOM 685 C C . ALA A 1 93 ? 18.560 -2.915 -11.974 1.00 95.88 93 ALA A C 1
ATOM 687 O O . ALA A 1 93 ? 18.537 -1.698 -11.797 1.00 95.88 93 ALA A O 1
ATOM 688 N N . GLN A 1 94 ? 17.751 -3.530 -12.838 1.00 94.94 94 GLN A N 1
ATOM 689 C CA . GLN A 1 94 ? 16.727 -2.835 -13.623 1.00 94.94 94 GLN A CA 1
ATOM 690 C C . GLN A 1 94 ? 15.438 -2.594 -12.828 1.00 94.94 94 GLN A C 1
ATOM 692 O O . GLN A 1 94 ? 14.695 -1.660 -13.118 1.00 94.94 94 GLN A O 1
ATOM 697 N N . SER A 1 95 ? 15.188 -3.393 -11.790 1.00 95.88 95 SER A N 1
ATOM 698 C CA . SER A 1 95 ? 13.992 -3.271 -10.951 1.00 95.88 95 SER A CA 1
ATOM 699 C C . SER A 1 95 ? 14.106 -2.142 -9.924 1.00 95.88 95 SER A C 1
ATOM 701 O O . SER A 1 95 ? 13.127 -1.444 -9.671 1.00 95.88 95 SER A O 1
ATOM 703 N N . ALA A 1 96 ? 15.293 -1.909 -9.355 1.00 96.25 96 ALA A N 1
ATOM 704 C CA . ALA A 1 96 ? 15.485 -0.895 -8.314 1.00 96.25 96 ALA A CA 1
ATOM 705 C C . ALA A 1 96 ? 15.111 0.546 -8.743 1.00 96.25 96 ALA A C 1
ATOM 707 O O . ALA A 1 96 ? 14.447 1.234 -7.963 1.00 96.25 96 ALA A O 1
ATOM 708 N N . PRO A 1 97 ? 15.460 1.032 -9.955 1.00 95.44 97 PRO A N 1
ATOM 709 C CA . PRO A 1 97 ? 14.995 2.335 -10.436 1.00 95.44 97 PRO A CA 1
ATOM 710 C C . PRO A 1 97 ? 13.469 2.430 -10.531 1.00 95.44 97 PRO A C 1
ATOM 712 O O . PRO A 1 97 ? 12.906 3.466 -10.183 1.00 95.44 97 PRO A O 1
ATOM 715 N N . GLN A 1 98 ? 12.808 1.345 -10.948 1.00 95.31 98 GLN A N 1
ATOM 716 C CA . GLN A 1 98 ? 11.350 1.281 -11.056 1.00 95.31 98 GLN A CA 1
ATOM 717 C C . GLN A 1 98 ? 10.687 1.290 -9.681 1.00 95.31 98 GLN A C 1
ATOM 719 O O . GLN A 1 98 ? 9.759 2.061 -9.466 1.00 95.31 98 GLN A O 1
ATOM 724 N N . ILE A 1 99 ? 11.208 0.505 -8.731 1.00 97.12 99 ILE A N 1
ATOM 725 C CA . ILE A 1 99 ? 10.744 0.497 -7.336 1.00 97.12 99 ILE A CA 1
ATOM 726 C C . ILE A 1 99 ? 10.810 1.912 -6.765 1.00 97.12 99 ILE A C 1
ATOM 728 O O . ILE A 1 99 ? 9.789 2.437 -6.335 1.00 97.12 99 ILE A O 1
ATOM 732 N N . ARG A 1 100 ? 11.974 2.570 -6.847 1.00 97.19 100 ARG A N 1
ATOM 733 C CA . ARG A 1 100 ? 12.140 3.948 -6.365 1.00 97.19 100 ARG A CA 1
ATOM 734 C C . ARG A 1 100 ? 11.132 4.901 -7.001 1.00 97.19 100 ARG A C 1
ATOM 736 O O . ARG A 1 100 ? 10.503 5.690 -6.305 1.00 97.19 100 ARG A O 1
ATOM 743 N N . ASN A 1 101 ? 10.992 4.853 -8.325 1.00 96.00 101 ASN A N 1
ATOM 744 C CA . ASN A 1 101 ? 10.117 5.771 -9.042 1.00 96.00 101 ASN A CA 1
ATOM 745 C C . ASN A 1 101 ? 8.643 5.575 -8.655 1.00 96.00 101 ASN A C 1
ATOM 747 O O . ASN A 1 101 ? 7.963 6.545 -8.341 1.00 96.00 101 ASN A O 1
ATOM 751 N N . VAL A 1 102 ? 8.167 4.331 -8.635 1.00 96.81 102 VAL A N 1
ATOM 752 C CA . VAL A 1 102 ? 6.778 3.982 -8.315 1.00 96.81 102 VAL A CA 1
ATOM 753 C C . VAL A 1 102 ? 6.449 4.297 -6.851 1.00 96.81 102 VAL A C 1
ATOM 755 O O . VAL A 1 102 ? 5.421 4.911 -6.577 1.00 96.81 102 VAL A O 1
ATOM 758 N N . PHE A 1 103 ? 7.330 3.966 -5.904 1.00 98.12 103 PHE A N 1
ATOM 759 C CA . PHE A 1 103 ? 7.124 4.313 -4.494 1.00 98.12 103 PHE A CA 1
ATOM 760 C C . PHE A 1 103 ? 7.101 5.831 -4.269 1.00 98.12 103 PHE A C 1
ATOM 762 O O . PHE A 1 103 ? 6.252 6.322 -3.521 1.00 98.12 103 PHE A O 1
ATOM 769 N N . ALA A 1 104 ? 7.927 6.593 -4.995 1.00 97.38 104 ALA A N 1
ATOM 770 C CA . ALA A 1 104 ? 7.881 8.054 -4.958 1.00 97.38 104 ALA A CA 1
ATOM 771 C C . ALA A 1 104 ? 6.529 8.619 -5.437 1.00 97.38 104 ALA A C 1
ATOM 773 O O . ALA A 1 104 ? 6.045 9.600 -4.870 1.00 97.38 104 ALA A O 1
ATOM 774 N N . ARG A 1 105 ? 5.864 7.979 -6.414 1.00 95.81 105 ARG A N 1
ATOM 775 C CA . ARG A 1 105 ? 4.491 8.346 -6.832 1.00 95.81 105 ARG A CA 1
ATOM 776 C C . ARG A 1 105 ? 3.453 8.081 -5.738 1.00 95.81 105 ARG A C 1
ATOM 778 O O . ARG A 1 105 ? 2.395 8.701 -5.741 1.00 95.81 105 ARG A O 1
ATOM 785 N N . MET A 1 106 ? 3.761 7.200 -4.787 1.00 97.06 106 MET A N 1
ATOM 786 C CA . MET A 1 106 ? 2.921 6.878 -3.630 1.00 97.06 106 MET A CA 1
ATOM 787 C C . MET A 1 106 ? 3.376 7.573 -2.341 1.00 97.06 106 MET A C 1
ATOM 789 O O . MET A 1 106 ? 3.034 7.137 -1.244 1.00 97.06 106 MET A O 1
ATOM 793 N N . SER A 1 107 ? 4.103 8.688 -2.470 1.00 97.56 107 SER A N 1
ATOM 794 C CA . SER A 1 107 ? 4.578 9.511 -1.349 1.00 97.56 107 SER A CA 1
ATOM 795 C C . SER A 1 107 ? 5.559 8.812 -0.400 1.00 97.56 107 SER A C 1
ATOM 797 O O . SER A 1 107 ? 5.603 9.160 0.775 1.00 97.56 107 SER A O 1
ATOM 799 N N . MET A 1 108 ? 6.354 7.860 -0.898 1.00 98.31 108 MET A N 1
ATOM 800 C CA . MET A 1 108 ? 7.410 7.197 -0.123 1.00 98.31 108 MET A CA 1
ATOM 801 C C . MET A 1 108 ? 8.795 7.575 -0.653 1.00 98.31 108 MET A C 1
ATOM 803 O O . MET A 1 108 ? 9.022 7.599 -1.864 1.00 98.31 108 MET A O 1
ATOM 807 N N . ASN A 1 109 ? 9.733 7.866 0.249 1.00 98.12 109 ASN A N 1
ATOM 808 C CA . ASN A 1 109 ? 11.135 8.126 -0.097 1.00 98.12 109 ASN A CA 1
ATOM 809 C C . ASN A 1 109 ? 12.013 6.855 -0.025 1.00 98.12 109 ASN A C 1
ATOM 811 O O . ASN A 1 109 ? 11.551 5.795 0.389 1.00 98.12 109 ASN A O 1
ATOM 815 N N . ASP A 1 110 ? 13.298 6.968 -0.387 1.00 98.06 110 ASP A N 1
ATOM 816 C CA . ASP A 1 110 ? 14.266 5.851 -0.418 1.00 98.06 110 ASP A CA 1
ATOM 817 C C . ASP A 1 110 ? 14.486 5.137 0.934 1.00 98.06 110 ASP A C 1
ATOM 819 O O . ASP A 1 110 ? 14.963 4.012 0.940 1.00 98.06 110 ASP A O 1
ATOM 823 N N . THR A 1 111 ? 14.217 5.779 2.077 1.00 97.50 111 THR A N 1
ATOM 824 C CA . THR A 1 111 ? 14.350 5.157 3.415 1.00 97.50 111 THR A CA 1
ATOM 825 C C . THR A 1 111 ? 13.062 4.463 3.857 1.00 97.50 111 THR A C 1
ATOM 827 O O . THR A 1 111 ? 13.106 3.521 4.643 1.00 97.50 111 THR A O 1
ATOM 830 N N . GLU A 1 112 ? 11.912 4.953 3.393 1.00 96.38 112 GLU A N 1
ATOM 831 C CA . GLU A 1 112 ? 10.599 4.353 3.661 1.00 96.38 112 GLU A CA 1
ATOM 832 C C . GLU A 1 112 ? 10.319 3.145 2.753 1.00 96.38 112 GLU A C 1
ATOM 834 O O . GLU A 1 112 ? 9.526 2.282 3.126 1.00 96.38 112 GLU A O 1
ATOM 839 N N . THR A 1 113 ? 10.969 3.105 1.584 1.00 96.69 113 THR A N 1
ATOM 840 C CA . THR A 1 113 ? 10.890 2.046 0.563 1.00 96.69 113 THR A CA 1
ATOM 841 C C . THR A 1 113 ? 11.876 0.919 0.846 1.00 96.69 113 THR A C 1
ATOM 843 O O . THR A 1 113 ? 11.453 -0.259 0.799 1.00 96.69 113 THR A O 1
#

InterPro domains:
  IPR000763 Catalase-peroxidase haem [PTHR30555] (1-113)
  IPR002016 Haem peroxidase [PF00141] (1-113)
  IPR002016 Haem peroxidase [PR00458] (9-26)
  IPR002016 Haem peroxidase [PR00458] (27-39)
  IPR010255 Haem peroxidase superfamily [SSF48113] (1-113)

Radius of gyration: 17.66 Å; chains: 1; bounding box: 41×21×42 Å

Secondary structure (DSSP, 8-state):
-HHHHGGGS-HHHHHHHHHHHHHHHTT---------PPPPS-GGGS---SS-HHHHHHS--SSTT---TT-SSSSTTSSSS-TT-GGG---HHHHHHHHHHHHHHTT--TTT-

pLDDT: mean 91.98, std 7.11, range [68.81, 98.31]

Foldseek 3Di:
DCVVCPQVAEPVQVVVVVVQVVCVVVVHDHPDGDDDDDDDDDPVVDDDLDPDPVCCVPQNDPDQLCGDPPDLASGRPDNHGDPCARSNPNDVVRRVVRNQRSVVSVVDHPVRD

Sequence (113 aa):
IKDKYGAALSWGDLIVLAGTTAINSMGGPTLGFCGGRQDFRDPFESEELGPTHVQDEEYPCPVQGECESPLGTSTVGLIYVNPQGYLANGDPAQSAPQIRNVFARMSMNDTET